Protein AF-A0A1F9EYF9-F1 (afdb_monomer)

Sequence (102 aa):
MASRRAFTSADIKSKSDDYHGSCRFARVPSPVSDAGIKSMNLELEFEEALKLSLALTAGLHQLNRYDRNTDAGRRRCLTLSVKIDNKAISVVEGVLPKDAVM

Foldseek 3Di:
DDDDDDDDPVNDDDDDPQFQFKAFFDDFPDDPPDDDDPDTDTHHDPVRVVRVVRSVVRNVVVLVVADCVDLFSVQKDWDWDQDPVRRMTTIGIDGHDSVVRD

Solvent-accessible surface area (backbone atoms only — not comparable to full-atom values): 6377 Å² total; per-residue (Å²): 133,87,79,76,85,82,79,56,79,89,75,53,88,77,75,62,91,48,57,42,39,59,28,49,45,76,47,58,90,64,70,89,83,69,86,83,76,90,70,88,63,74,43,55,47,72,71,30,46,52,39,39,53,51,14,51,52,50,43,52,59,56,58,67,72,48,56,68,90,40,73,76,31,60,29,50,43,81,39,79,49,73,40,74,93,80,31,33,37,36,34,30,60,44,72,54,61,77,88,74,65,130

Radius of gyration: 18.46 Å; Cα contacts (8 Å, |Δi|>4): 129; chains: 1; bounding box: 60×29×48 Å

Nearest PDB structures (foldseek):
  5xbj-assembly1_A  TM=2.528E-01  e=9.249E+00  Campylobacter jejuni

Structure (mmCIF, N/CA/C/O backbone):
data_AF-A0A1F9EYF9-F1
#
_entry.id   AF-A0A1F9EYF9-F1
#
loop_
_atom_site.group_PDB
_atom_site.id
_atom_site.type_symbol
_atom_site.label_atom_id
_atom_site.label_alt_id
_atom_site.label_comp_id
_atom_site.label_asym_id
_atom_site.label_entity_id
_atom_site.label_seq_id
_atom_site.pdbx_PDB_ins_code
_atom_site.Cartn_x
_atom_site.Cartn_y
_atom_site.Cartn_z
_atom_site.occupancy
_atom_site.B_iso_or_equiv
_atom_site.auth_seq_id
_atom_site.auth_comp_id
_atom_site.auth_asym_id
_atom_site.auth_atom_id
_atom_site.pdbx_PDB_model_num
ATOM 1 N N . MET A 1 1 ? 33.191 -23.016 27.762 1.00 47.19 1 MET A N 1
ATOM 2 C CA . MET A 1 1 ? 33.048 -21.942 26.754 1.00 47.19 1 MET A CA 1
ATOM 3 C C . MET A 1 1 ? 31.673 -22.066 26.119 1.00 47.19 1 MET A C 1
ATOM 5 O O . MET A 1 1 ? 31.376 -23.129 25.592 1.00 47.19 1 MET A O 1
ATOM 9 N N . ALA A 1 2 ? 30.810 -21.054 26.231 1.00 60.53 2 ALA A N 1
ATOM 10 C CA . ALA A 1 2 ? 29.471 -21.109 25.643 1.00 60.53 2 ALA A CA 1
ATOM 11 C C . ALA A 1 2 ? 29.567 -21.050 24.108 1.00 60.53 2 ALA A C 1
ATOM 13 O O . ALA A 1 2 ? 30.108 -20.095 23.553 1.00 60.53 2 ALA A O 1
ATOM 14 N N . SER A 1 3 ? 29.068 -22.089 23.434 1.00 71.25 3 SER A N 1
ATOM 15 C CA . SER A 1 3 ? 28.952 -22.152 21.974 1.00 71.25 3 SER A CA 1
ATOM 16 C C . SER A 1 3 ? 28.137 -20.960 21.463 1.00 71.25 3 SER A C 1
ATOM 18 O O . SER A 1 3 ? 26.996 -20.770 21.891 1.00 71.25 3 SER A O 1
ATOM 20 N N . ARG A 1 4 ? 28.690 -20.157 20.542 1.00 70.69 4 ARG A N 1
ATOM 21 C CA . ARG A 1 4 ? 27.909 -19.128 19.833 1.00 70.69 4 ARG A CA 1
ATOM 22 C C . ARG A 1 4 ? 26.775 -19.824 19.078 1.00 70.69 4 ARG A C 1
ATOM 24 O O . ARG A 1 4 ? 27.017 -20.812 18.391 1.00 70.69 4 ARG A O 1
ATOM 31 N N . ARG A 1 5 ? 25.543 -19.325 19.206 1.00 76.69 5 ARG A N 1
ATOM 32 C CA . ARG A 1 5 ? 24.426 -19.783 18.366 1.00 76.69 5 ARG A CA 1
ATOM 33 C C . ARG A 1 5 ? 24.743 -19.396 16.919 1.00 76.69 5 ARG A C 1
ATOM 35 O O . ARG A 1 5 ? 24.918 -18.213 16.641 1.00 76.69 5 ARG A O 1
ATOM 42 N N . ALA A 1 6 ? 24.867 -20.382 16.036 1.00 79.88 6 ALA A N 1
ATOM 43 C CA . ALA A 1 6 ? 24.963 -20.159 14.599 1.00 79.88 6 ALA A CA 1
ATOM 44 C C . ALA A 1 6 ? 23.543 -20.161 14.020 1.00 79.88 6 ALA A C 1
ATOM 46 O O . ALA A 1 6 ? 22.793 -21.101 14.270 1.00 79.88 6 ALA A O 1
ATOM 47 N N . PHE A 1 7 ? 23.179 -19.108 13.290 1.00 81.19 7 PHE A N 1
ATOM 48 C CA . PHE A 1 7 ? 21.935 -19.051 12.523 1.00 81.19 7 PHE A CA 1
ATOM 49 C C . PHE A 1 7 ? 22.253 -19.374 11.065 1.00 81.19 7 PHE A C 1
ATOM 51 O O . PHE A 1 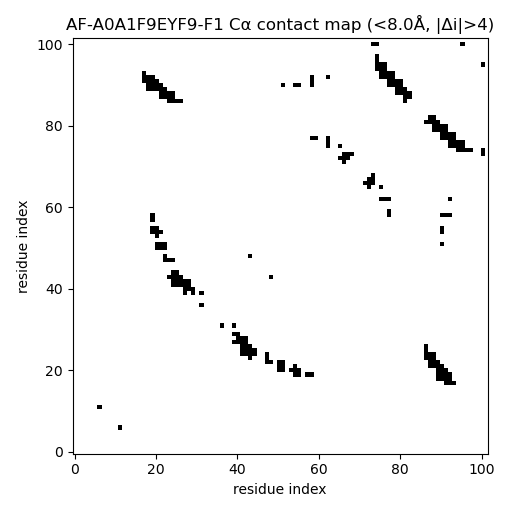7 ? 23.202 -18.828 10.500 1.00 81.19 7 PHE A O 1
ATOM 58 N N . THR A 1 8 ? 21.478 -20.270 10.468 1.00 83.69 8 THR A N 1
ATOM 59 C CA . THR A 1 8 ? 21.537 -20.587 9.040 1.00 83.69 8 THR A CA 1
ATOM 60 C C . THR A 1 8 ? 20.596 -19.670 8.258 1.00 83.69 8 THR A C 1
ATOM 62 O O . THR A 1 8 ? 19.725 -19.016 8.831 1.00 83.69 8 THR A O 1
ATOM 65 N N . SER A 1 9 ? 20.736 -19.612 6.933 1.00 77.88 9 SER A N 1
ATOM 66 C CA . SER A 1 9 ? 19.818 -18.850 6.071 1.00 77.88 9 SER A CA 1
ATOM 67 C C . SER A 1 9 ? 18.360 -19.306 6.198 1.00 77.88 9 SER A C 1
ATOM 69 O O . SER A 1 9 ? 17.460 -18.487 6.049 1.00 77.88 9 SER A O 1
ATOM 71 N N . ALA A 1 10 ? 18.122 -20.577 6.538 1.00 79.25 10 ALA A N 1
ATOM 72 C CA . ALA A 1 10 ? 16.787 -21.115 6.791 1.00 79.25 10 ALA A CA 1
ATOM 73 C C . ALA A 1 10 ? 16.137 -20.556 8.073 1.00 79.25 10 ALA A C 1
ATOM 75 O O . ALA A 1 10 ? 14.913 -20.544 8.185 1.00 79.25 10 ALA A O 1
ATOM 76 N N . ASP A 1 11 ? 16.936 -20.054 9.020 1.00 82.56 11 ASP A N 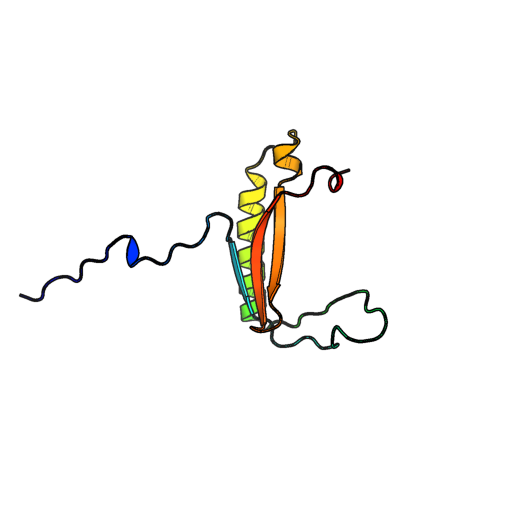1
ATOM 77 C CA . ASP A 1 11 ? 16.446 -19.482 10.281 1.00 82.56 11 ASP A CA 1
ATOM 78 C C . ASP A 1 11 ? 16.025 -18.010 10.137 1.00 82.56 11 ASP A C 1
ATOM 80 O O . ASP A 1 11 ? 15.382 -17.438 11.023 1.00 82.56 11 ASP A O 1
ATOM 84 N N . ILE A 1 12 ? 16.377 -17.376 9.015 1.00 82.25 12 ILE A N 1
ATOM 85 C CA . ILE A 1 12 ? 16.094 -15.969 8.748 1.00 82.25 12 ILE A CA 1
ATOM 86 C C . ILE A 1 12 ? 14.804 -15.889 7.939 1.00 82.25 12 ILE A C 1
ATOM 88 O O . ILE A 1 12 ? 14.776 -16.186 6.747 1.00 82.25 12 ILE A O 1
ATOM 92 N N . LYS A 1 13 ? 13.721 -15.436 8.578 1.00 77.50 13 LYS A N 1
ATOM 93 C CA . LYS A 1 13 ? 12.479 -15.107 7.868 1.00 77.50 13 LYS A CA 1
ATOM 94 C C . LYS A 1 13 ? 12.754 -13.976 6.878 1.00 77.50 13 LYS A C 1
ATOM 96 O O . LYS A 1 13 ? 12.854 -12.816 7.280 1.00 77.50 13 LYS A O 1
ATOM 101 N N . SER A 1 14 ? 12.867 -14.312 5.599 1.00 77.56 14 SER A N 1
ATOM 102 C CA . SER A 1 14 ? 12.951 -13.330 4.528 1.00 77.56 14 SER A CA 1
ATOM 103 C C . SER A 1 14 ? 11.560 -12.794 4.202 1.00 77.56 14 SER A C 1
ATOM 105 O O . SER A 1 14 ? 10.546 -13.491 4.292 1.00 77.56 14 SER A O 1
ATOM 107 N N . LYS A 1 15 ? 11.512 -11.509 3.866 1.00 78.25 15 LYS A N 1
ATOM 108 C CA . LYS A 1 15 ? 10.346 -10.901 3.232 1.00 78.25 15 LYS A CA 1
ATOM 109 C C . LYS A 1 15 ? 10.609 -10.863 1.736 1.00 78.25 15 LYS A C 1
ATOM 111 O O . LYS A 1 15 ? 11.764 -10.852 1.323 1.00 78.25 15 LYS A O 1
ATOM 116 N N . SER A 1 16 ? 9.537 -10.868 0.959 1.00 85.31 16 SER A N 1
ATOM 117 C CA . SER A 1 16 ? 9.635 -10.663 -0.481 1.00 85.31 16 SER A CA 1
ATOM 118 C C . SER A 1 16 ? 10.131 -9.243 -0.780 1.00 85.31 16 SER A C 1
ATOM 120 O O . SER A 1 16 ? 9.844 -8.319 -0.016 1.00 85.31 16 SER A O 1
ATOM 122 N N . ASP A 1 17 ? 10.877 -9.074 -1.870 1.00 85.94 17 ASP A N 1
ATOM 123 C CA . ASP A 1 17 ? 11.491 -7.793 -2.254 1.00 85.94 17 ASP A CA 1
ATOM 124 C C . ASP A 1 17 ? 10.453 -6.730 -2.648 1.00 85.94 17 ASP A C 1
ATOM 126 O O . ASP A 1 17 ? 10.703 -5.530 -2.549 1.00 85.94 17 ASP A O 1
ATOM 130 N N . ASP A 1 18 ? 9.265 -7.172 -3.057 1.00 89.56 18 ASP A N 1
ATOM 131 C CA . ASP A 1 18 ? 8.109 -6.327 -3.359 1.00 89.56 18 ASP A CA 1
ATOM 132 C C . ASP A 1 18 ? 7.370 -5.843 -2.100 1.00 89.56 18 ASP A C 1
ATOM 134 O O . ASP A 1 18 ? 6.438 -5.051 -2.204 1.00 89.56 18 ASP A O 1
ATOM 138 N N . TYR A 1 19 ? 7.753 -6.289 -0.900 1.00 93.06 19 TYR A N 1
ATOM 139 C CA . TYR A 1 19 ? 7.086 -5.916 0.342 1.00 93.06 19 TYR A CA 1
ATOM 140 C C . TYR A 1 19 ? 7.699 -4.660 0.968 1.00 93.06 19 TYR A C 1
ATOM 142 O O . TYR A 1 19 ? 8.856 -4.649 1.390 1.00 93.06 19 TYR A O 1
ATOM 150 N N . HIS A 1 20 ? 6.884 -3.621 1.151 1.00 93.88 20 HIS A N 1
ATOM 151 C CA . HIS A 1 20 ? 7.345 -2.327 1.671 1.00 93.88 20 HIS A CA 1
ATOM 152 C C . HIS A 1 20 ? 6.908 -2.038 3.109 1.00 93.88 20 HIS A C 1
ATOM 154 O O . HIS A 1 20 ? 7.448 -1.143 3.758 1.00 93.88 20 HIS A O 1
ATOM 160 N N . GLY A 1 21 ? 5.962 -2.808 3.646 1.00 94.31 21 GLY A N 1
ATOM 161 C CA . GLY A 1 21 ? 5.514 -2.663 5.025 1.00 94.31 21 GLY A CA 1
ATOM 162 C C . GLY A 1 21 ? 4.079 -3.119 5.242 1.00 94.31 21 GLY A C 1
ATOM 163 O O . GLY A 1 21 ? 3.375 -3.526 4.319 1.00 94.31 21 GLY A O 1
ATOM 164 N N . SER A 1 22 ? 3.647 -3.050 6.497 1.00 95.25 22 SER A N 1
ATOM 165 C CA . SER A 1 22 ? 2.265 -3.326 6.881 1.00 95.25 22 SER A CA 1
ATOM 166 C C . SER A 1 22 ? 1.851 -2.475 8.064 1.00 95.25 22 SER A C 1
ATOM 168 O O . SER A 1 22 ? 2.681 -2.168 8.922 1.00 95.25 22 SER A O 1
ATOM 170 N N . CYS A 1 23 ? 0.554 -2.232 8.169 1.00 96.94 23 CYS A N 1
ATOM 171 C CA . CYS A 1 23 ? -0.083 -1.705 9.364 1.00 96.94 23 CYS A CA 1
ATOM 172 C C . CYS A 1 23 ? -1.339 -2.517 9.703 1.00 96.94 23 CYS A C 1
ATOM 174 O O . CYS A 1 23 ? -1.747 -3.415 8.956 1.00 96.94 23 CYS A O 1
ATOM 176 N N . ARG A 1 24 ? -1.947 -2.209 10.843 1.00 96.25 24 ARG A N 1
ATOM 177 C CA . ARG A 1 24 ? -3.238 -2.738 11.275 1.00 96.25 24 ARG A CA 1
ATOM 178 C C . ARG A 1 24 ? -4.295 -1.644 11.283 1.00 96.25 24 ARG A C 1
ATOM 180 O O . ARG A 1 24 ? -4.001 -0.488 11.560 1.00 96.25 24 ARG A O 1
ATOM 187 N N . PHE A 1 25 ? -5.539 -2.015 11.012 1.00 95.06 25 PHE A N 1
ATOM 188 C CA . PHE A 1 25 ? -6.682 -1.125 11.195 1.00 95.06 25 PHE A CA 1
ATOM 189 C C . PHE A 1 25 ? -7.503 -1.558 12.415 1.00 95.06 25 PHE A C 1
ATOM 191 O O . PHE A 1 25 ? -7.583 -2.739 12.752 1.00 95.06 25 PHE A O 1
ATOM 198 N N . ALA A 1 26 ? -8.118 -0.598 13.097 1.00 93.50 26 ALA A N 1
ATOM 199 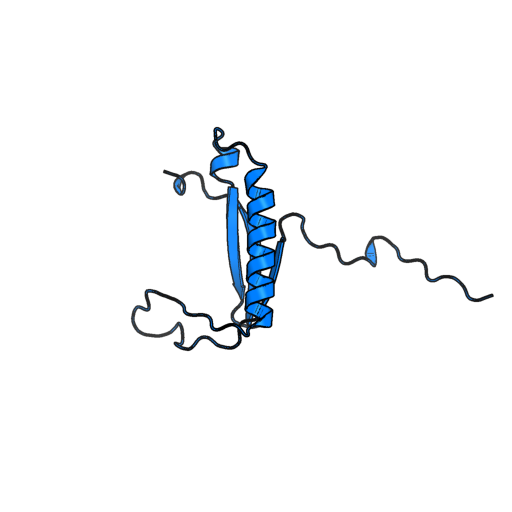C CA . ALA A 1 26 ? -8.895 -0.831 14.307 1.00 93.50 26 ALA A CA 1
ATOM 200 C C . ALA A 1 26 ? -10.279 -1.406 13.974 1.00 93.50 26 ALA A C 1
ATOM 202 O O . ALA A 1 26 ? -10.692 -2.449 14.506 1.00 93.50 26 ALA A O 1
ATOM 203 N N . ARG A 1 27 ? -10.995 -0.747 13.055 1.00 89.06 27 ARG A N 1
ATOM 204 C CA . ARG A 1 27 ? -12.348 -1.141 12.651 1.00 89.06 27 ARG A CA 1
ATOM 205 C C . ARG A 1 27 ? -12.695 -0.725 11.224 1.00 89.06 27 ARG A C 1
ATOM 207 O O . ARG A 1 27 ? -12.110 0.203 10.669 1.00 89.06 27 ARG A O 1
ATOM 214 N N . VAL A 1 28 ? -13.697 -1.414 10.683 1.00 86.88 28 VAL A N 1
ATOM 215 C CA . VAL A 1 28 ? -14.430 -1.037 9.471 1.00 86.88 28 VAL A CA 1
ATOM 216 C C . VAL A 1 28 ? -15.819 -0.586 9.945 1.00 86.88 28 VAL A C 1
ATOM 218 O O . VAL A 1 28 ? -16.577 -1.429 10.423 1.00 86.88 28 VAL A O 1
ATOM 221 N N . PRO A 1 29 ? -16.143 0.719 9.929 1.00 73.00 29 PRO A N 1
ATOM 222 C CA . PRO A 1 29 ? -17.357 1.244 10.561 1.00 73.00 29 PRO A CA 1
ATOM 223 C C . PRO A 1 29 ? -18.654 0.871 9.827 1.00 73.00 29 PRO A C 1
ATOM 225 O O . PRO A 1 29 ? -19.723 0.919 10.430 1.00 73.00 29 PRO A O 1
ATOM 228 N N . SER A 1 30 ? -18.574 0.467 8.559 1.00 67.88 30 SER A N 1
ATOM 229 C CA . SER A 1 30 ? -19.713 -0.060 7.804 1.00 67.88 30 SER A CA 1
ATOM 230 C C . SER A 1 30 ? -19.384 -1.477 7.333 1.00 67.88 30 SER A C 1
ATOM 232 O O . SER A 1 30 ? -18.367 -1.646 6.653 1.00 67.88 30 SER A O 1
ATOM 234 N N . PRO A 1 31 ? -20.180 -2.502 7.693 1.00 62.81 31 PRO A N 1
ATOM 235 C CA . PRO A 1 31 ? -19.980 -3.841 7.161 1.00 62.81 31 PRO A CA 1
ATOM 236 C C . PRO A 1 31 ? -20.088 -3.782 5.636 1.00 62.81 31 PRO A C 1
ATOM 238 O O . PRO A 1 31 ? -21.012 -3.190 5.092 1.00 62.81 31 PRO A O 1
ATOM 241 N N . VAL A 1 32 ? -19.114 -4.374 4.943 1.00 60.34 32 VAL A N 1
ATOM 242 C CA . VAL A 1 32 ? -19.035 -4.379 3.470 1.00 60.34 32 VAL A CA 1
ATOM 243 C C . VAL A 1 32 ? -20.256 -5.084 2.847 1.00 60.34 32 VAL A C 1
ATOM 245 O O . VAL A 1 32 ? -20.593 -4.848 1.689 1.00 60.34 32 VAL A O 1
ATOM 248 N N . SER A 1 33 ? -20.956 -5.909 3.632 1.00 56.84 33 SER A N 1
ATOM 249 C CA . SER A 1 33 ? -22.247 -6.500 3.298 1.00 56.84 33 SER A CA 1
ATOM 250 C C . SER A 1 33 ? -23.391 -5.596 3.763 1.00 56.84 33 SER A C 1
ATOM 252 O O . SER A 1 33 ? -23.815 -5.669 4.913 1.00 56.84 33 SER A O 1
ATOM 254 N N . ASP A 1 34 ? -23.822 -4.691 2.893 1.00 56.25 34 ASP A N 1
ATOM 255 C CA . ASP A 1 34 ? -25.229 -4.516 2.504 1.00 56.25 34 ASP A CA 1
ATOM 256 C C . ASP A 1 34 ? -25.424 -3.149 1.824 1.00 56.25 34 ASP A C 1
ATOM 258 O O . ASP A 1 34 ? -25.000 -2.104 2.313 1.00 56.25 34 ASP A O 1
ATOM 262 N N . ALA A 1 35 ? -26.081 -3.182 0.660 1.00 49.78 35 ALA A N 1
ATOM 263 C CA . ALA A 1 35 ? -26.603 -2.038 -0.099 1.00 49.78 35 ALA A CA 1
ATOM 264 C C . ALA A 1 35 ? -25.597 -1.072 -0.777 1.00 49.78 35 ALA A C 1
ATOM 266 O O . ALA A 1 35 ? -25.679 0.145 -0.624 1.00 49.78 35 ALA A O 1
ATOM 267 N N . GLY A 1 36 ? -24.716 -1.583 -1.647 1.00 59.44 36 GLY A N 1
ATOM 268 C CA . GLY A 1 36 ? -24.112 -0.746 -2.703 1.00 59.44 36 GLY A CA 1
ATOM 269 C C . GLY A 1 36 ? -23.061 0.262 -2.224 1.00 59.44 36 GLY A C 1
ATOM 270 O O . GLY A 1 36 ? -22.936 1.357 -2.780 1.00 59.44 36 GLY A O 1
ATOM 271 N N . ILE A 1 37 ? -22.302 -0.105 -1.192 1.00 62.56 37 ILE A N 1
ATOM 272 C CA . ILE A 1 37 ? -21.247 0.725 -0.612 1.00 62.56 37 ILE A CA 1
ATOM 273 C C . ILE A 1 37 ? -20.157 0.993 -1.667 1.00 62.56 37 ILE A C 1
ATOM 275 O O . ILE A 1 37 ? -19.425 0.094 -2.073 1.00 62.56 37 ILE A O 1
ATOM 279 N N . LYS A 1 38 ? -20.037 2.254 -2.103 1.00 71.06 38 LYS A N 1
ATOM 280 C CA . LYS A 1 38 ? -19.030 2.718 -3.083 1.00 71.06 38 LYS A CA 1
ATOM 281 C C . LYS A 1 38 ? -17.635 2.925 -2.480 1.00 71.06 38 LYS A C 1
ATOM 283 O O . LYS A 1 38 ? -16.683 3.170 -3.215 1.00 71.06 38 LYS A O 1
ATOM 288 N N . SER A 1 39 ? -17.518 2.884 -1.154 1.00 71.00 39 SER A N 1
ATOM 289 C CA . SER A 1 39 ? -16.307 3.260 -0.424 1.00 71.00 39 SER A CA 1
ATOM 290 C C . SER A 1 39 ? -16.129 2.429 0.843 1.00 71.00 39 SER A C 1
ATOM 292 O O . SER A 1 39 ? -17.016 2.394 1.693 1.00 71.00 39 SER A O 1
ATOM 294 N N . MET A 1 40 ? -14.957 1.820 1.008 1.00 80.81 40 MET A N 1
ATOM 295 C CA . MET A 1 40 ? -14.576 1.133 2.240 1.00 80.81 40 MET A CA 1
ATOM 296 C C . MET A 1 40 ? -13.767 2.079 3.126 1.00 80.81 40 MET A C 1
ATOM 298 O O . MET A 1 40 ? -12.674 2.500 2.751 1.00 80.81 40 MET A O 1
ATOM 302 N N . ASN A 1 41 ? -14.291 2.381 4.311 1.00 86.25 41 ASN A N 1
ATOM 303 C CA . ASN A 1 41 ? -13.578 3.172 5.309 1.00 86.25 41 ASN A CA 1
ATOM 304 C C . ASN A 1 41 ? -12.793 2.241 6.234 1.00 86.25 41 ASN A C 1
ATOM 306 O O . ASN A 1 41 ? -13.349 1.281 6.767 1.00 86.25 41 ASN A O 1
ATOM 310 N N . LEU A 1 42 ? -11.513 2.539 6.445 1.00 91.00 42 LEU A N 1
ATOM 311 C CA . LEU A 1 42 ? -10.667 1.860 7.422 1.00 91.00 42 LEU A CA 1
ATOM 312 C C . LEU A 1 42 ? -10.227 2.892 8.449 1.00 91.00 42 LEU A C 1
ATOM 314 O O . LEU A 1 42 ? -9.631 3.906 8.093 1.00 91.00 42 LEU A O 1
ATOM 318 N N . GLU A 1 43 ? -10.519 2.640 9.718 1.00 94.50 43 GLU A N 1
ATOM 319 C CA . GLU A 1 43 ? -10.024 3.485 10.797 1.00 94.50 43 GLU A CA 1
ATOM 320 C C . GLU A 1 43 ? -8.737 2.887 11.353 1.00 94.50 43 GLU A C 1
ATOM 322 O O . GLU A 1 43 ? -8.708 1.718 11.744 1.00 94.50 43 GLU A O 1
ATOM 327 N N . LEU A 1 44 ? -7.672 3.683 11.379 1.00 96.56 44 LEU A N 1
ATOM 328 C CA . LEU A 1 44 ? -6.368 3.292 11.899 1.00 96.56 44 LEU A CA 1
ATOM 329 C C . LEU A 1 44 ? -6.085 4.042 13.195 1.00 96.56 44 LEU A C 1
ATOM 331 O O . LEU A 1 44 ? -6.441 5.210 13.346 1.00 96.56 44 LEU A O 1
ATOM 335 N N . GLU A 1 45 ? -5.394 3.373 14.110 1.00 97.50 45 GLU A N 1
ATOM 336 C CA . GLU A 1 45 ? -4.763 4.059 15.231 1.00 97.50 45 GLU A CA 1
ATOM 337 C C . GLU A 1 45 ? -3.621 4.945 14.724 1.00 97.50 45 GLU A C 1
ATOM 339 O O . GLU A 1 45 ? -3.033 4.678 13.674 1.00 97.50 45 GLU A O 1
ATOM 344 N N . PHE A 1 46 ? -3.282 5.983 15.487 1.00 97.69 46 PHE A N 1
ATOM 345 C CA . PHE A 1 46 ? -2.263 6.965 15.112 1.00 97.69 46 PHE A CA 1
ATOM 346 C C . PHE A 1 46 ? -0.934 6.317 14.684 1.00 97.69 46 PHE A C 1
ATOM 348 O O . PHE A 1 46 ? -0.432 6.585 13.594 1.00 97.69 46 PHE A O 1
ATOM 355 N N . GLU A 1 47 ? -0.408 5.394 15.490 1.00 98.12 47 GLU A N 1
ATOM 356 C CA . GLU A 1 47 ? 0.846 4.687 15.196 1.00 98.12 47 GLU A CA 1
ATOM 357 C C . GLU A 1 47 ? 0.752 3.814 13.938 1.00 98.12 47 GLU A C 1
ATOM 359 O O . GLU A 1 47 ? 1.695 3.713 13.154 1.00 98.12 47 GLU A O 1
ATOM 364 N N . GLU A 1 48 ? -0.401 3.189 13.703 1.00 98.06 48 GLU A N 1
ATOM 365 C CA . GLU A 1 48 ? -0.620 2.372 12.511 1.00 98.06 48 GLU A CA 1
ATOM 366 C C . GLU A 1 48 ? -0.765 3.231 11.249 1.00 98.06 48 GLU A C 1
ATOM 368 O O . GLU A 1 48 ? -0.296 2.839 10.178 1.00 98.06 48 GLU A O 1
ATOM 373 N N . ALA A 1 49 ? -1.324 4.437 11.373 1.00 97.69 49 ALA A N 1
ATOM 374 C CA . ALA A 1 49 ? -1.337 5.424 10.301 1.00 97.69 49 ALA A CA 1
ATOM 375 C C . ALA A 1 49 ? 0.084 5.911 9.961 1.00 97.69 49 ALA A C 1
ATOM 377 O O . ALA A 1 49 ? 0.429 6.018 8.781 1.00 97.69 49 ALA A O 1
ATOM 378 N N . LEU A 1 50 ? 0.944 6.130 10.964 1.00 98.25 50 LEU A N 1
ATOM 379 C CA . LEU A 1 50 ? 2.356 6.466 10.738 1.00 98.25 50 LEU A CA 1
ATOM 380 C C . LEU A 1 50 ? 3.110 5.327 10.039 1.00 98.25 50 LEU A C 1
ATOM 382 O O . LEU A 1 50 ? 3.839 5.570 9.074 1.00 98.25 50 LEU A O 1
ATOM 386 N N . LYS A 1 51 ? 2.893 4.074 10.460 1.00 97.75 51 LYS A N 1
ATOM 387 C CA . LYS A 1 51 ? 3.466 2.893 9.789 1.00 97.75 51 LYS A CA 1
ATOM 388 C C . LYS A 1 51 ? 3.010 2.786 8.338 1.00 97.75 51 LYS A C 1
ATOM 390 O O . LYS A 1 51 ? 3.828 2.491 7.467 1.00 97.75 51 LYS A O 1
ATOM 395 N N . LEU A 1 52 ? 1.728 3.044 8.070 1.00 97.62 52 LEU A N 1
ATOM 396 C CA . LEU A 1 52 ? 1.196 3.049 6.711 1.00 97.62 52 LEU A CA 1
ATOM 397 C C . LEU A 1 52 ? 1.862 4.130 5.856 1.00 97.62 52 LEU A C 1
ATOM 399 O O . LEU A 1 52 ? 2.319 3.829 4.758 1.00 97.62 52 LEU A O 1
ATOM 403 N N . SER A 1 53 ? 1.972 5.357 6.369 1.00 98.12 53 SER A N 1
ATOM 404 C CA . SER A 1 53 ? 2.645 6.469 5.683 1.00 98.12 53 SER A CA 1
ATOM 405 C C . SER A 1 53 ? 4.086 6.119 5.293 1.00 98.12 53 SER A C 1
ATOM 407 O O . SER A 1 53 ? 4.499 6.313 4.144 1.00 98.12 53 SER A O 1
ATOM 409 N N . LEU A 1 54 ? 4.837 5.517 6.219 1.00 97.94 54 LEU A N 1
ATOM 410 C CA . LEU A 1 54 ? 6.208 5.084 5.964 1.00 97.94 54 LEU A CA 1
ATOM 411 C C . LEU A 1 54 ? 6.272 3.982 4.895 1.00 97.94 54 LEU A C 1
ATOM 413 O O . LEU A 1 54 ? 7.092 4.064 3.982 1.00 97.94 54 LEU A O 1
ATOM 417 N N . ALA A 1 55 ? 5.393 2.981 4.978 1.00 97.12 55 ALA A N 1
ATOM 418 C CA . ALA A 1 55 ? 5.332 1.884 4.011 1.00 97.12 55 ALA A CA 1
ATOM 419 C C . ALA A 1 55 ? 4.963 2.373 2.598 1.00 97.12 55 ALA A C 1
ATOM 421 O O . ALA A 1 55 ? 5.577 1.954 1.617 1.00 97.12 55 ALA A O 1
ATOM 422 N N . LEU A 1 56 ? 4.003 3.300 2.494 1.00 97.69 56 LEU A N 1
ATOM 423 C CA . LEU A 1 56 ? 3.636 3.961 1.239 1.00 97.69 56 LEU A CA 1
ATOM 424 C C . LEU A 1 56 ? 4.826 4.721 0.650 1.00 97.69 56 LEU A C 1
ATOM 426 O O . LEU A 1 56 ? 5.150 4.552 -0.522 1.00 97.69 56 LEU A O 1
ATOM 430 N N . THR A 1 57 ? 5.510 5.517 1.472 1.00 97.44 57 THR A N 1
ATOM 431 C CA . THR A 1 57 ? 6.675 6.304 1.046 1.00 97.44 57 THR A CA 1
ATOM 432 C C . THR A 1 57 ? 7.798 5.399 0.535 1.00 97.44 57 THR A C 1
ATOM 434 O O . THR A 1 57 ? 8.347 5.644 -0.539 1.00 97.44 57 THR A O 1
ATOM 437 N N . ALA A 1 58 ? 8.098 4.308 1.245 1.00 95.75 58 ALA A N 1
ATOM 438 C CA . ALA A 1 58 ? 9.094 3.327 0.819 1.00 95.75 58 ALA A CA 1
ATOM 439 C C . ALA A 1 58 ? 8.747 2.696 -0.543 1.00 95.75 58 ALA A C 1
ATOM 441 O O . ALA A 1 58 ? 9.605 2.634 -1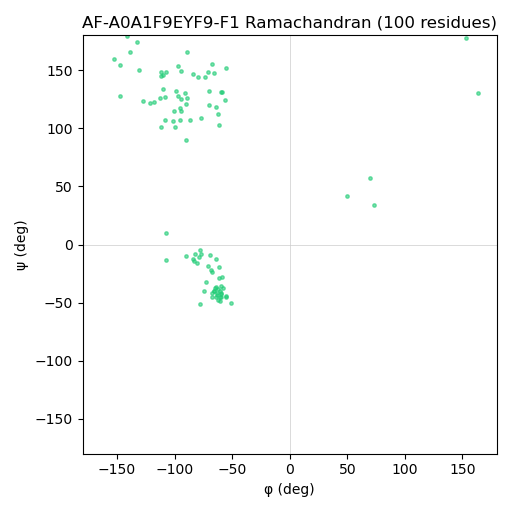.426 1.00 95.75 58 ALA A O 1
ATOM 442 N N . GLY A 1 59 ? 7.488 2.294 -0.746 1.00 95.44 59 GLY A N 1
ATOM 443 C CA . GLY A 1 59 ? 7.036 1.742 -2.026 1.00 95.44 59 GLY A CA 1
ATOM 444 C C . GLY A 1 59 ? 7.074 2.757 -3.169 1.00 95.44 59 GLY A C 1
ATOM 445 O O . GLY A 1 59 ? 7.521 2.439 -4.268 1.00 95.44 59 GLY A O 1
ATOM 446 N N . LEU A 1 60 ? 6.700 4.014 -2.915 1.00 95.62 60 LEU A N 1
ATOM 447 C CA . LEU A 1 60 ? 6.793 5.087 -3.912 1.00 95.62 60 LEU A CA 1
ATOM 448 C C . LEU A 1 60 ? 8.245 5.390 -4.310 1.00 95.62 60 LEU A C 1
ATOM 450 O O . LEU A 1 60 ? 8.522 5.626 -5.487 1.00 95.62 60 LEU A O 1
ATOM 454 N N . HIS A 1 61 ? 9.188 5.341 -3.365 1.00 95.94 61 HIS A N 1
ATOM 455 C CA . HIS A 1 61 ? 10.612 5.458 -3.684 1.00 95.94 61 HIS A CA 1
ATOM 456 C C . HIS A 1 61 ? 11.101 4.321 -4.581 1.00 95.94 61 HIS A C 1
ATOM 458 O O . HIS A 1 61 ? 11.899 4.575 -5.483 1.00 95.94 61 HIS A O 1
ATOM 464 N N . GLN A 1 62 ? 10.619 3.095 -4.364 1.00 94.25 62 GLN A N 1
ATOM 465 C CA . GLN A 1 62 ? 10.935 1.967 -5.236 1.00 94.25 62 GLN A CA 1
ATOM 466 C C . GLN A 1 62 ? 10.314 2.152 -6.627 1.00 94.25 62 GLN A C 1
ATOM 468 O O . GLN A 1 62 ? 11.020 2.021 -7.624 1.00 94.25 62 GLN A O 1
ATOM 473 N N . LEU A 1 63 ? 9.042 2.560 -6.709 1.00 94.19 63 LEU A N 1
ATOM 474 C CA . LEU A 1 63 ? 8.369 2.818 -7.986 1.00 94.19 63 LEU A CA 1
ATOM 475 C C . LEU A 1 63 ? 9.061 3.905 -8.818 1.00 94.19 63 LEU A C 1
ATOM 477 O O . LEU A 1 63 ? 9.143 3.804 -10.041 1.00 94.19 63 LEU A O 1
ATOM 481 N N . ASN A 1 64 ? 9.616 4.925 -8.163 1.00 95.19 64 ASN A N 1
ATOM 482 C CA . ASN A 1 64 ? 10.373 5.984 -8.831 1.00 95.19 64 ASN A CA 1
ATOM 483 C C . ASN A 1 64 ? 11.658 5.509 -9.521 1.00 95.19 64 ASN A C 1
ATOM 485 O O . ASN A 1 64 ? 12.229 6.273 -10.296 1.00 95.19 64 ASN A O 1
ATOM 489 N N . ARG A 1 65 ? 12.122 4.281 -9.267 1.00 94.75 65 ARG A N 1
ATOM 490 C CA . ARG A 1 65 ? 13.300 3.713 -9.935 1.00 94.75 65 ARG A CA 1
ATOM 491 C C . ARG A 1 65 ? 12.991 3.159 -11.328 1.00 94.75 65 ARG A C 1
ATOM 493 O O . ARG A 1 65 ? 13.925 2.915 -12.086 1.00 94.75 65 ARG A O 1
A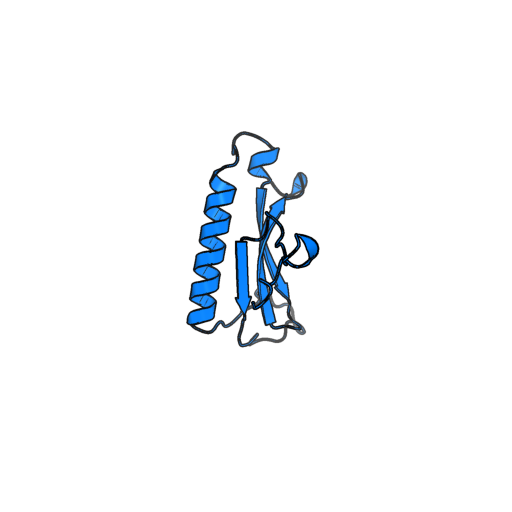TOM 500 N N . TYR A 1 66 ? 11.720 2.945 -11.671 1.00 95.06 66 TYR A N 1
ATOM 501 C CA . TYR A 1 66 ? 11.330 2.412 -12.977 1.00 95.06 66 TYR A CA 1
ATOM 502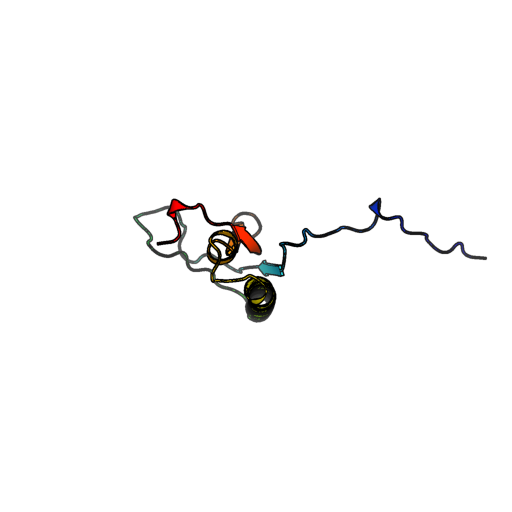 C C . TYR A 1 66 ? 11.243 3.505 -14.050 1.00 95.06 66 TYR A C 1
ATOM 504 O O . TYR A 1 66 ? 10.824 4.633 -13.784 1.00 95.06 66 TYR A O 1
ATOM 512 N N . ASP A 1 67 ? 11.579 3.149 -15.295 1.00 95.50 67 ASP A N 1
ATOM 513 C CA . ASP A 1 67 ? 11.432 4.043 -16.448 1.00 95.50 67 ASP A CA 1
ATOM 514 C C . ASP A 1 67 ? 9.970 4.133 -16.913 1.00 95.50 67 ASP A C 1
ATOM 516 O O . ASP A 1 67 ? 9.423 3.211 -17.529 1.00 95.50 67 ASP A O 1
ATOM 520 N N . ARG A 1 68 ? 9.360 5.294 -16.668 1.00 92.81 68 ARG A N 1
ATOM 521 C CA . ARG A 1 68 ? 7.970 5.618 -17.018 1.00 92.81 68 ARG A CA 1
ATOM 522 C C . ARG A 1 68 ? 7.724 5.754 -18.529 1.00 92.81 68 ARG A C 1
ATOM 524 O O . ARG A 1 68 ? 6.571 5.822 -18.951 1.00 92.81 68 ARG A O 1
ATOM 531 N N . ASN A 1 69 ? 8.764 5.762 -19.362 1.00 94.25 69 ASN A N 1
ATOM 532 C CA . ASN A 1 69 ? 8.620 5.783 -20.820 1.00 94.25 69 ASN A CA 1
ATOM 533 C C . ASN A 1 69 ? 8.399 4.386 -21.417 1.00 94.25 69 ASN A C 1
ATOM 535 O O . ASN A 1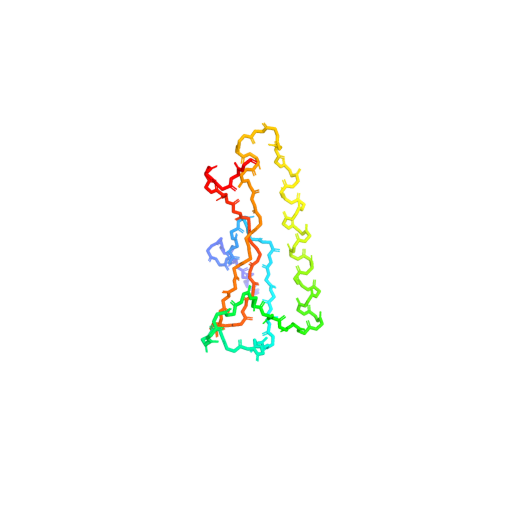 69 ? 7.931 4.262 -22.552 1.00 94.25 69 ASN A O 1
ATOM 539 N N . THR A 1 70 ? 8.651 3.325 -20.648 1.00 94.38 70 THR A N 1
ATOM 540 C CA . THR A 1 70 ? 8.431 1.938 -21.080 1.00 94.38 70 THR A CA 1
ATOM 541 C C . THR A 1 70 ? 7.063 1.414 -20.639 1.00 94.38 70 THR A C 1
ATOM 543 O O . THR A 1 70 ? 6.560 1.790 -19.581 1.00 94.38 70 THR A O 1
ATOM 546 N N . ASP A 1 71 ? 6.470 0.498 -21.416 1.00 92.12 71 ASP A N 1
ATOM 547 C CA . ASP A 1 71 ? 5.246 -0.220 -21.009 1.00 92.12 71 ASP A CA 1
ATOM 548 C C . ASP A 1 71 ? 5.442 -0.927 -19.659 1.00 92.12 71 ASP A C 1
ATOM 550 O O . ASP A 1 71 ? 4.621 -0.819 -18.751 1.00 92.12 71 ASP A O 1
ATOM 554 N N . ALA A 1 72 ? 6.590 -1.589 -19.499 1.00 91.19 72 ALA A N 1
ATOM 555 C CA . ALA A 1 72 ? 6.934 -2.310 -18.283 1.00 91.19 72 ALA A CA 1
ATOM 556 C C . ALA A 1 72 ? 6.977 -1.398 -17.049 1.00 91.19 72 ALA A C 1
ATOM 558 O O . ALA A 1 72 ? 6.475 -1.794 -16.001 1.00 91.19 72 ALA A O 1
ATOM 559 N N . GLY A 1 73 ? 7.549 -0.194 -17.163 1.00 93.31 73 GLY A N 1
ATOM 560 C CA . GLY A 1 73 ? 7.616 0.761 -16.059 1.00 93.31 73 GLY A CA 1
ATOM 561 C C . GLY A 1 73 ? 6.280 1.440 -15.766 1.00 93.31 73 GLY A C 1
ATOM 562 O O . GLY A 1 73 ? 5.915 1.548 -14.599 1.00 93.31 73 GLY A O 1
ATOM 563 N N . ARG A 1 74 ? 5.498 1.816 -16.790 1.00 92.81 74 ARG A N 1
ATOM 564 C CA . ARG A 1 74 ? 4.149 2.395 -16.593 1.00 92.81 74 ARG A CA 1
ATOM 565 C C . ARG A 1 74 ? 3.181 1.447 -15.900 1.00 92.81 74 ARG A C 1
ATOM 567 O O . ARG A 1 74 ? 2.268 1.892 -15.214 1.00 92.81 74 ARG A O 1
ATOM 574 N N . ARG A 1 75 ? 3.378 0.144 -16.078 1.00 95.06 75 ARG A N 1
ATOM 575 C CA . ARG A 1 75 ? 2.542 -0.887 -15.463 1.00 95.06 75 ARG A CA 1
ATOM 576 C C . ARG A 1 75 ? 2.930 -1.202 -14.022 1.00 95.06 75 ARG A C 1
ATOM 578 O O . ARG A 1 75 ? 2.199 -1.944 -13.372 1.00 95.06 75 ARG A O 1
ATOM 585 N N . ARG A 1 76 ? 4.044 -0.677 -13.502 1.00 95.75 76 ARG A N 1
ATOM 586 C CA . ARG A 1 76 ? 4.401 -0.848 -12.088 1.00 95.75 76 ARG A CA 1
ATOM 587 C C . ARG A 1 76 ? 3.450 -0.049 -11.213 1.00 95.75 76 ARG A C 1
ATOM 589 O O . ARG A 1 76 ? 3.184 1.120 -11.481 1.00 95.75 76 ARG A O 1
ATOM 596 N N . CYS A 1 77 ? 2.934 -0.682 -10.168 1.00 95.12 77 CYS A N 1
ATOM 597 C CA . CYS A 1 77 ? 1.955 -0.069 -9.282 1.00 95.12 77 CYS A CA 1
ATOM 598 C C . CYS A 1 77 ? 2.224 -0.397 -7.817 1.00 95.12 77 CYS A C 1
ATOM 600 O O . CYS A 1 77 ? 2.975 -1.314 -7.483 1.00 95.12 77 CYS A O 1
ATOM 602 N N . LEU A 1 78 ? 1.568 0.362 -6.942 1.00 96.00 78 LEU A N 1
ATOM 603 C CA . LEU A 1 78 ? 1.488 0.052 -5.526 1.00 96.00 78 LEU A CA 1
ATOM 604 C C . LEU A 1 78 ? 0.163 -0.660 -5.257 1.00 96.00 78 LEU A C 1
ATOM 606 O O . LEU A 1 78 ? -0.900 -0.157 -5.614 1.00 96.00 78 LEU A O 1
ATOM 610 N N . THR A 1 79 ? 0.228 -1.814 -4.608 1.00 95.69 79 THR A N 1
ATOM 611 C CA . THR A 1 79 ? -0.935 -2.603 -4.215 1.00 95.69 79 THR A CA 1
ATOM 612 C C . THR A 1 79 ? -1.125 -2.520 -2.707 1.00 95.69 79 THR A C 1
ATOM 614 O O . THR A 1 79 ? -0.219 -2.815 -1.925 1.00 95.69 79 THR A O 1
ATOM 617 N N . LEU A 1 80 ? -2.336 -2.146 -2.294 1.00 95.19 80 LEU A N 1
ATOM 618 C CA . LEU A 1 80 ? -2.772 -2.184 -0.902 1.00 95.19 80 LEU A CA 1
ATOM 619 C C . LEU A 1 80 ? -3.608 -3.440 -0.683 1.00 95.19 80 LEU A C 1
ATOM 621 O O . LEU A 1 80 ? -4.781 -3.498 -1.048 1.00 95.19 80 LEU A O 1
ATOM 625 N N . SER A 1 81 ? -2.995 -4.464 -0.095 1.00 93.62 81 SER A N 1
ATOM 626 C CA . SER A 1 81 ? -3.687 -5.704 0.248 1.00 93.62 81 SER A CA 1
ATOM 627 C C . SER A 1 81 ? -4.321 -5.563 1.627 1.00 93.62 81 SER A C 1
ATOM 629 O O . SER A 1 81 ? -3.621 -5.557 2.642 1.00 93.62 81 SER A O 1
ATOM 631 N N . VAL A 1 82 ? -5.648 -5.436 1.659 1.00 92.12 82 VAL A N 1
ATOM 632 C CA . VAL A 1 82 ? -6.431 -5.351 2.895 1.00 92.12 82 VAL A CA 1
ATOM 633 C C . VAL A 1 82 ? -6.920 -6.747 3.267 1.00 92.12 82 VAL A C 1
ATOM 635 O O . VAL A 1 82 ? -7.716 -7.356 2.558 1.00 92.12 82 VAL A O 1
ATOM 638 N N . LYS A 1 83 ? -6.437 -7.257 4.395 1.00 90.62 83 LYS A N 1
ATOM 639 C CA . LYS A 1 83 ? -6.814 -8.551 4.962 1.00 90.62 83 LYS A CA 1
ATOM 640 C C . LYS A 1 83 ? -7.800 -8.311 6.096 1.00 90.62 83 LYS A C 1
ATOM 642 O O . LYS A 1 83 ? -7.422 -7.838 7.168 1.00 90.62 83 LYS A O 1
ATOM 647 N N . ILE A 1 84 ? -9.070 -8.613 5.841 1.00 88.38 84 ILE A N 1
ATOM 648 C CA . ILE A 1 84 ? -10.161 -8.328 6.780 1.00 88.38 84 ILE A CA 1
ATOM 649 C C . ILE A 1 84 ? -10.050 -9.195 8.040 1.00 88.38 84 ILE A C 1
ATOM 651 O O . ILE A 1 84 ? -10.153 -8.668 9.146 1.00 88.38 84 ILE A O 1
ATOM 655 N N . ASP A 1 85 ? -9.722 -10.480 7.885 1.00 86.75 85 ASP A N 1
ATOM 656 C CA . ASP A 1 85 ? -9.697 -11.455 8.987 1.00 86.75 85 ASP A CA 1
ATOM 657 C C . ASP A 1 85 ? -8.704 -11.100 10.101 1.00 86.75 85 ASP A C 1
ATOM 659 O O . ASP A 1 85 ? -8.995 -11.251 11.285 1.00 86.75 85 ASP A O 1
ATOM 663 N N . ASN A 1 86 ? -7.520 -10.604 9.736 1.00 90.06 86 ASN A N 1
ATOM 664 C CA . ASN A 1 86 ? -6.463 -10.242 10.687 1.00 90.06 86 ASN A CA 1
ATOM 665 C C . ASN A 1 86 ? -6.279 -8.725 10.839 1.00 90.06 86 ASN A C 1
ATOM 667 O O . ASN A 1 86 ? -5.302 -8.280 11.448 1.00 90.06 86 ASN A O 1
ATOM 671 N N . LYS A 1 87 ? -7.207 -7.951 10.270 1.00 92.50 87 LYS A N 1
ATOM 672 C CA . LYS A 1 87 ? -7.217 -6.491 10.249 1.00 92.50 87 LYS A CA 1
ATOM 673 C C . LYS A 1 87 ? -5.901 -5.848 9.805 1.00 92.50 87 LYS A C 1
ATOM 675 O O . LYS A 1 87 ? -5.449 -4.875 10.409 1.00 92.50 87 LYS A O 1
ATOM 680 N N . ALA A 1 88 ? -5.259 -6.393 8.776 1.00 94.44 88 ALA A N 1
ATOM 681 C CA . ALA A 1 88 ? -3.965 -5.910 8.302 1.00 94.44 88 ALA A CA 1
ATOM 682 C C . ALA A 1 88 ? -4.063 -5.266 6.919 1.00 94.44 88 ALA A C 1
ATOM 684 O O . ALA A 1 88 ? -4.787 -5.739 6.047 1.00 94.44 88 ALA A O 1
ATOM 685 N N . ILE A 1 89 ? -3.262 -4.230 6.695 1.00 96.25 89 ILE A N 1
ATOM 686 C CA . ILE A 1 89 ? -2.987 -3.673 5.372 1.00 96.25 89 ILE A CA 1
ATOM 687 C C . ILE A 1 89 ? -1.522 -3.957 5.074 1.00 96.25 89 ILE A C 1
ATOM 689 O O . ILE A 1 89 ? -0.650 -3.637 5.878 1.00 96.25 89 ILE A O 1
ATOM 693 N N . SER A 1 90 ? -1.243 -4.590 3.941 1.00 95.94 90 SER A N 1
ATOM 694 C CA . SER A 1 90 ? 0.118 -4.779 3.433 1.00 95.94 90 SER A CA 1
ATOM 695 C C . SER A 1 90 ? 0.324 -3.913 2.200 1.00 95.94 90 SER A C 1
ATOM 697 O O . SER A 1 90 ? -0.533 -3.886 1.317 1.00 95.94 90 SER A O 1
ATOM 699 N N . VAL A 1 91 ? 1.456 -3.218 2.153 1.00 96.88 91 VAL A N 1
ATOM 700 C CA . VAL A 1 91 ? 1.869 -2.396 1.016 1.00 96.88 91 VAL A CA 1
ATOM 701 C C . VAL A 1 91 ? 2.888 -3.192 0.218 1.00 96.88 91 VAL A C 1
ATOM 703 O O . VAL A 1 91 ? 3.971 -3.492 0.731 1.00 96.88 91 VAL A O 1
ATOM 706 N N . VAL A 1 92 ? 2.529 -3.550 -1.012 1.00 96.25 92 VAL A N 1
ATOM 707 C CA . VAL A 1 92 ? 3.385 -4.340 -1.902 1.00 96.25 92 VAL A CA 1
ATOM 708 C C . VAL A 1 92 ? 3.476 -3.711 -3.286 1.00 96.25 92 VAL A C 1
ATOM 710 O O . VAL A 1 92 ? 2.542 -3.045 -3.735 1.00 96.25 92 VAL A O 1
ATOM 713 N N . GLU A 1 93 ? 4.594 -3.901 -3.969 1.00 95.00 93 GLU A N 1
ATOM 714 C CA . GLU A 1 93 ? 4.725 -3.577 -5.384 1.00 95.00 93 GLU A CA 1
ATOM 715 C C . GLU A 1 93 ? 3.966 -4.607 -6.233 1.00 95.00 93 GLU A C 1
ATOM 717 O O . GLU A 1 93 ? 3.916 -5.792 -5.911 1.00 95.00 93 GLU A O 1
ATOM 722 N N . GLY A 1 94 ? 3.363 -4.158 -7.330 1.00 94.19 94 GLY A N 1
ATOM 723 C CA . GLY A 1 94 ? 2.666 -5.020 -8.272 1.00 94.19 94 GLY A CA 1
ATOM 724 C C . GLY A 1 94 ? 2.874 -4.602 -9.722 1.00 94.19 94 GLY A C 1
ATOM 725 O O . GLY A 1 94 ? 3.552 -3.620 -10.039 1.00 94.19 94 GLY A O 1
ATOM 726 N N . VAL A 1 95 ? 2.255 -5.370 -10.618 1.00 94.56 95 VAL A N 1
ATOM 727 C CA . VAL A 1 95 ? 2.227 -5.093 -12.055 1.00 94.56 95 VAL A CA 1
ATOM 728 C C . VAL A 1 95 ? 0.779 -5.105 -12.525 1.00 94.56 95 VAL A C 1
ATOM 730 O O . VAL A 1 95 ? 0.076 -6.102 -12.370 1.00 94.56 95 VAL A O 1
ATOM 733 N N . LEU A 1 96 ? 0.338 -4.006 -13.128 1.00 94.56 96 LEU A N 1
ATOM 734 C CA . LEU A 1 96 ? -0.989 -3.898 -13.715 1.00 94.56 96 LEU A CA 1
ATOM 735 C C . LEU A 1 96 ? -1.107 -4.747 -14.995 1.00 94.56 96 LEU A C 1
ATOM 737 O O . LEU A 1 96 ? -0.131 -4.895 -15.752 1.00 94.56 96 LEU A O 1
ATOM 741 N N . PRO A 1 97 ? -2.303 -5.286 -15.290 1.00 91.94 97 PRO A N 1
ATOM 742 C CA . PRO A 1 97 ? -2.620 -5.816 -16.612 1.00 91.94 97 PRO A CA 1
ATOM 743 C C . PRO A 1 97 ? -2.383 -4.755 -17.692 1.00 91.94 97 PRO A C 1
ATOM 745 O O . PRO A 1 97 ? -2.488 -3.560 -17.421 1.00 91.94 97 PRO A O 1
ATOM 748 N N . LYS A 1 98 ? -2.072 -5.182 -18.920 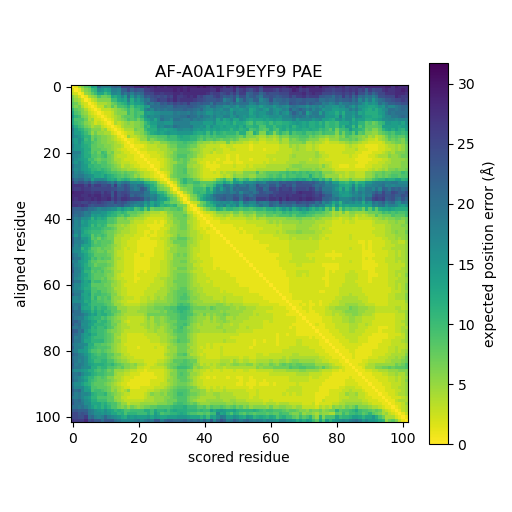1.00 86.75 98 LYS A N 1
ATOM 749 C CA . LYS A 1 98 ? -1.834 -4.245 -20.034 1.00 86.75 98 LYS A CA 1
ATOM 750 C C . LYS A 1 98 ? -3.040 -3.337 -20.288 1.00 86.75 98 LYS A C 1
ATOM 752 O O . LYS A 1 98 ? -2.864 -2.150 -20.507 1.00 86.75 98 LYS A O 1
ATOM 757 N N . ASP A 1 99 ? -4.242 -3.881 -20.147 1.00 87.06 99 ASP A N 1
ATOM 758 C CA . ASP A 1 99 ? -5.492 -3.182 -20.462 1.00 87.06 99 ASP A CA 1
ATOM 759 C C . ASP A 1 99 ? -5.907 -2.159 -19.387 1.00 87.06 99 ASP A C 1
ATOM 761 O O . ASP A 1 99 ? -6.860 -1.410 -19.574 1.00 87.06 99 ASP A O 1
ATOM 765 N N . ALA A 1 100 ? -5.212 -2.134 -18.243 1.00 79.69 100 ALA A N 1
ATOM 766 C CA . ALA A 1 100 ? -5.519 -1.245 -17.123 1.00 79.69 100 ALA A CA 1
ATOM 767 C C . ALA A 1 100 ? -4.785 0.107 -17.190 1.00 79.69 100 ALA A C 1
ATOM 769 O O . ALA A 1 100 ? -5.079 0.994 -16.389 1.00 79.69 100 ALA A O 1
ATOM 770 N N . VAL A 1 101 ? -3.826 0.266 -18.107 1.00 70.19 101 VAL A N 1
ATOM 771 C CA . VAL A 1 101 ? -3.047 1.498 -18.286 1.00 70.19 101 VAL A CA 1
ATOM 772 C C . VAL A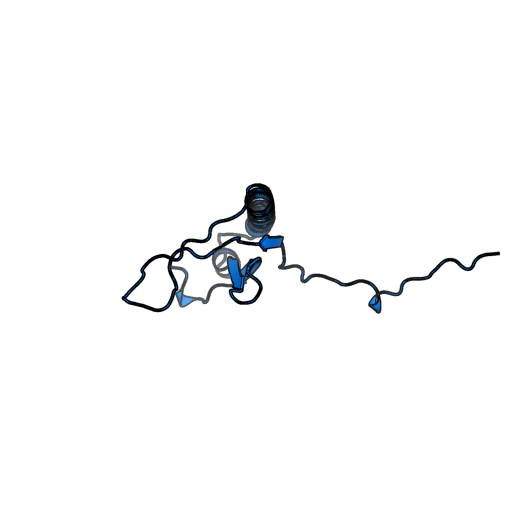 1 101 ? -3.449 2.118 -19.626 1.00 70.19 101 VAL A C 1
ATOM 774 O O . VAL A 1 101 ? -3.033 1.622 -20.671 1.00 70.19 101 VAL A O 1
ATOM 777 N N . MET A 1 102 ? -4.299 3.155 -19.586 1.00 59.03 102 MET A N 1
ATOM 778 C CA . MET A 1 102 ? -4.661 3.975 -20.758 1.00 59.03 102 MET A CA 1
ATOM 779 C C . MET A 1 102 ? -3.593 5.024 -21.060 1.00 59.03 102 MET A C 1
ATOM 781 O O . MET A 1 102 ? -3.041 5.593 -20.089 1.00 59.03 102 MET A O 1
#

Mean predicted aligned error: 7.84 Å

Secondary structure (DSSP, 8-state):
-PPPPPPPGGGS-PPPTTEEEEEE-SB-SS-SSSS-------B--HHHHHHHHHHHHHHHHHHTTS-TTSHHHHTEEEEEEEETTTTEEEEEEEE--GGG--

pLDDT: mean 87.01, std 12.48, range [47.19, 98.25]